Protein AF-A0A520IP48-F1 (afdb_monomer_lite)

Structure (mmCIF, N/CA/C/O backbone):
data_AF-A0A520IP48-F1
#
_entry.id   AF-A0A520IP48-F1
#
loop_
_atom_site.group_PDB
_atom_site.id
_atom_site.type_symbol
_atom_site.label_atom_id
_atom_site.label_alt_id
_atom_site.label_comp_id
_atom_site.label_asym_id
_atom_site.label_entity_id
_atom_site.label_seq_id
_atom_site.pdbx_PDB_ins_code
_atom_site.Cartn_x
_atom_site.Cartn_y
_atom_site.Cartn_z
_atom_site.occupancy
_atom_site.B_iso_or_equiv
_atom_site.auth_seq_id
_atom_site.auth_comp_id
_atom_site.auth_asym_id
_atom_site.auth_atom_id
_atom_site.pdbx_PDB_model_num
ATOM 1 N N . TRP A 1 1 ? 17.049 9.724 -12.046 1.00 59.78 1 TRP A N 1
ATOM 2 C CA . TRP A 1 1 ? 15.932 10.618 -11.672 1.00 59.78 1 TRP A CA 1
ATOM 3 C C . TRP A 1 1 ? 14.581 9.909 -11.596 1.00 59.78 1 TRP A C 1
ATOM 5 O O . TRP A 1 1 ? 13.908 10.085 -10.594 1.00 59.78 1 TRP A O 1
ATOM 15 N N . TRP A 1 2 ? 14.212 9.043 -12.550 1.00 76.44 2 TRP A N 1
ATOM 16 C CA . TRP A 1 2 ? 12.965 8.251 -12.495 1.00 76.44 2 TRP A CA 1
ATOM 17 C C . TRP A 1 2 ? 12.786 7.404 -11.226 1.00 76.44 2 TRP A C 1
ATOM 19 O O . TRP A 1 2 ? 11.732 7.457 -10.604 1.00 76.44 2 TRP A O 1
ATOM 29 N N . LEU A 1 3 ? 13.836 6.696 -10.789 1.00 78.94 3 LEU A N 1
ATOM 30 C CA . LEU A 1 3 ? 13.802 5.932 -9.534 1.00 78.94 3 LEU A CA 1
ATOM 31 C C . LEU A 1 3 ? 13.534 6.831 -8.321 1.00 78.94 3 LEU A C 1
ATOM 33 O O . LEU A 1 3 ? 12.703 6.495 -7.491 1.00 78.94 3 LEU A O 1
ATOM 37 N N . ALA A 1 4 ? 14.185 7.996 -8.245 1.00 81.69 4 ALA A N 1
ATOM 38 C CA . ALA A 1 4 ? 13.989 8.933 -7.140 1.00 81.69 4 ALA A CA 1
ATOM 39 C C . ALA A 1 4 ? 12.533 9.425 -7.056 1.00 81.69 4 ALA A C 1
ATOM 41 O O . ALA A 1 4 ? 11.973 9.475 -5.967 1.00 81.69 4 ALA A O 1
ATOM 42 N N . GLY A 1 5 ? 11.898 9.717 -8.199 1.00 84.62 5 GLY A N 1
ATOM 43 C CA . GLY A 1 5 ? 10.477 10.076 -8.246 1.00 84.62 5 GLY A CA 1
ATOM 44 C C . GLY A 1 5 ? 9.552 8.930 -7.822 1.00 84.62 5 GLY A C 1
ATOM 45 O O . GLY A 1 5 ? 8.603 9.156 -7.076 1.00 84.62 5 GLY A O 1
ATOM 46 N N . LEU A 1 6 ? 9.856 7.695 -8.234 1.00 84.19 6 LEU A N 1
ATOM 47 C CA . LEU A 1 6 ? 9.087 6.513 -7.838 1.00 84.19 6 LEU A CA 1
ATOM 48 C C . LEU A 1 6 ? 9.177 6.254 -6.328 1.00 84.19 6 LEU A C 1
ATOM 50 O O . LEU A 1 6 ? 8.145 6.079 -5.684 1.00 84.19 6 LEU A O 1
ATOM 54 N N . TYR A 1 7 ? 10.381 6.296 -5.752 1.00 83.50 7 TYR A N 1
ATOM 55 C CA . TYR A 1 7 ? 10.568 6.165 -4.304 1.00 83.50 7 TYR A CA 1
ATOM 56 C C . TYR A 1 7 ? 9.882 7.295 -3.534 1.00 83.50 7 TYR A C 1
ATOM 58 O O . TYR A 1 7 ? 9.271 7.036 -2.505 1.00 83.50 7 TYR A O 1
ATOM 66 N N . PHE A 1 8 ? 9.909 8.526 -4.052 1.00 87.56 8 PHE A N 1
ATOM 67 C CA . PHE A 1 8 ? 9.215 9.652 -3.430 1.00 87.56 8 PHE A CA 1
ATOM 68 C C . PHE A 1 8 ? 7.697 9.429 -3.361 1.00 87.56 8 PHE A C 1
ATOM 70 O O . PHE A 1 8 ? 7.100 9.575 -2.295 1.00 87.56 8 PHE A O 1
ATOM 77 N N . ILE A 1 9 ? 7.076 9.026 -4.476 1.00 86.56 9 ILE A N 1
ATOM 78 C CA . ILE A 1 9 ? 5.638 8.717 -4.527 1.00 86.56 9 ILE A CA 1
ATOM 79 C C . ILE A 1 9 ? 5.309 7.534 -3.609 1.00 86.56 9 ILE A C 1
ATOM 81 O O . ILE A 1 9 ? 4.307 7.573 -2.895 1.00 86.56 9 ILE A O 1
ATOM 85 N N . HIS A 1 10 ? 6.160 6.507 -3.593 1.00 82.94 10 HIS A N 1
ATOM 86 C CA . HIS A 1 10 ? 5.978 5.334 -2.744 1.00 82.94 10 HIS A CA 1
ATOM 87 C C . HIS A 1 10 ? 6.001 5.701 -1.255 1.00 82.94 10 HIS A C 1
ATOM 89 O O . HIS A 1 10 ? 5.064 5.376 -0.530 1.00 82.94 10 HIS A O 1
ATOM 95 N N . SER A 1 11 ? 7.007 6.456 -0.807 1.00 86.38 11 SER A N 1
ATOM 96 C CA . SER A 1 11 ? 7.086 6.939 0.576 1.00 86.38 11 SER A CA 1
ATOM 97 C C . SER A 1 11 ? 5.886 7.805 0.960 1.00 86.38 11 SER A C 1
ATOM 99 O O . SER A 1 11 ? 5.376 7.698 2.073 1.00 86.38 11 SER A O 1
ATOM 101 N N . PHE A 1 12 ? 5.391 8.641 0.043 1.00 87.19 12 PHE A N 1
ATOM 102 C CA . PHE A 1 12 ? 4.201 9.451 0.297 1.00 87.19 12 PHE A CA 1
ATOM 103 C C . PHE A 1 12 ? 2.947 8.582 0.486 1.00 87.19 12 PHE A C 1
ATOM 105 O O . PHE A 1 12 ? 2.146 8.837 1.384 1.00 87.19 12 PHE A O 1
ATOM 112 N N . ALA A 1 13 ? 2.801 7.518 -0.311 1.00 83.62 13 ALA A N 1
ATOM 113 C CA . ALA A 1 13 ? 1.711 6.558 -0.164 1.00 83.62 13 ALA A CA 1
ATOM 114 C C . ALA A 1 13 ? 1.780 5.802 1.176 1.00 83.62 13 ALA A C 1
ATOM 116 O O . ALA A 1 13 ? 0.757 5.661 1.853 1.00 83.62 13 ALA A O 1
ATOM 117 N N . GLU A 1 14 ? 2.972 5.374 1.602 1.00 83.19 14 GLU A N 1
ATOM 118 C CA . GLU A 1 14 ? 3.163 4.717 2.903 1.00 83.19 14 GLU A CA 1
ATOM 119 C C . GLU A 1 14 ? 2.788 5.633 4.075 1.00 83.19 14 GLU A C 1
ATOM 121 O O . GLU A 1 14 ? 2.104 5.204 5.012 1.00 83.19 14 GLU A O 1
ATOM 126 N N . LEU A 1 15 ? 3.167 6.913 3.997 1.00 86.00 15 LEU A N 1
ATOM 127 C CA . LEU A 1 15 ? 2.821 7.917 5.005 1.00 86.00 15 LEU A CA 1
ATOM 128 C C . LEU A 1 15 ? 1.311 8.141 5.129 1.00 86.00 15 LEU A C 1
ATOM 130 O O . LEU A 1 15 ? 0.838 8.454 6.218 1.00 86.00 15 LEU A O 1
ATOM 134 N N . CYS A 1 16 ? 0.538 7.967 4.056 1.00 83.06 16 CYS A N 1
ATOM 135 C CA . CYS A 1 16 ? -0.921 8.058 4.118 1.00 83.06 16 CYS A CA 1
ATOM 136 C C . CYS A 1 16 ? -1.568 6.798 4.714 1.00 83.06 16 CYS A C 1
ATOM 138 O O . CYS A 1 16 ? -2.576 6.899 5.413 1.00 83.06 16 CYS A O 1
ATOM 140 N N . ILE A 1 17 ? -1.011 5.613 4.452 1.00 80.00 17 ILE A N 1
ATOM 141 C CA . ILE A 1 17 ? -1.612 4.334 4.863 1.00 80.00 17 ILE A CA 1
ATOM 142 C C . ILE A 1 17 ? -1.318 4.010 6.333 1.00 80.00 17 ILE A C 1
ATOM 144 O O . ILE A 1 17 ? -2.226 3.600 7.061 1.00 80.00 17 ILE A O 1
ATOM 148 N N . SER A 1 18 ? -0.079 4.215 6.784 1.00 80.25 18 SER A N 1
ATOM 149 C CA . SER A 1 18 ? 0.376 3.820 8.124 1.00 80.25 18 SER A CA 1
ATOM 150 C C . SER A 1 18 ? -0.435 4.443 9.286 1.00 80.25 18 SER A C 1
ATOM 152 O O . SER A 1 18 ? -0.901 3.695 10.152 1.00 80.25 18 SER A O 1
ATOM 154 N N . PRO A 1 19 ? -0.723 5.765 9.308 1.00 73.88 19 PRO A N 1
ATOM 155 C CA . PRO A 1 19 ? -1.505 6.372 10.388 1.00 73.88 19 PRO A CA 1
ATOM 156 C C . PRO A 1 19 ? -3.013 6.094 10.278 1.00 73.88 19 PRO A C 1
ATOM 158 O O . PRO A 1 19 ? -3.697 6.014 11.299 1.00 73.88 19 PRO A O 1
ATOM 161 N N . VAL A 1 20 ? -3.550 5.918 9.065 1.00 78.06 20 VAL A N 1
ATOM 162 C CA . VAL A 1 20 ? -4.987 5.669 8.849 1.00 78.06 20 VAL A CA 1
ATOM 163 C C . VAL A 1 20 ? -5.360 4.236 9.227 1.00 78.06 20 VAL A C 1
ATOM 165 O O . VAL A 1 20 ? -6.366 4.028 9.908 1.00 78.06 20 VAL A O 1
ATOM 168 N N . GLY A 1 21 ? -4.541 3.254 8.842 1.00 70.50 21 GLY A N 1
ATOM 169 C CA . GLY A 1 21 ? -4.796 1.840 9.121 1.00 70.50 21 GLY A CA 1
ATOM 170 C C . GLY A 1 21 ? -4.866 1.539 10.617 1.00 70.50 21 GLY A C 1
ATOM 171 O O . GLY A 1 21 ? -5.862 1.005 11.108 1.00 70.50 21 GLY A O 1
ATOM 172 N N . LEU A 1 22 ? -3.849 1.971 11.366 1.00 71.75 22 LEU A N 1
ATOM 173 C CA . LEU A 1 22 ? -3.758 1.706 12.803 1.00 71.75 22 LEU A CA 1
ATOM 174 C C . LEU A 1 22 ? -4.836 2.458 13.614 1.00 71.75 22 LEU A C 1
ATOM 176 O O . LEU A 1 22 ? -5.394 1.928 14.579 1.00 71.75 22 LEU A O 1
ATOM 180 N N . SER A 1 23 ? -5.169 3.686 13.201 1.00 77.31 23 SER A N 1
ATOM 181 C CA . SER A 1 23 ? -6.202 4.508 13.846 1.00 77.31 23 SER A CA 1
ATOM 182 C C . SER A 1 23 ? -7.607 3.928 13.646 1.00 77.31 23 SER A C 1
ATOM 184 O O . SER A 1 23 ? -8.388 3.842 14.593 1.00 77.31 23 SER A O 1
ATOM 186 N N . MET A 1 24 ? -7.933 3.444 12.443 1.00 71.88 24 MET A N 1
ATOM 187 C CA . MET A 1 24 ? -9.256 2.864 12.188 1.00 71.88 24 MET A CA 1
ATOM 188 C C . MET A 1 24 ? -9.478 1.547 12.933 1.00 71.88 24 MET A C 1
ATOM 190 O O . MET A 1 24 ? -10.566 1.327 13.459 1.00 71.88 24 MET A O 1
ATOM 194 N N . ILE A 1 25 ? -8.458 0.696 13.051 1.00 72.12 25 ILE A N 1
ATOM 195 C CA . ILE A 1 25 ? -8.585 -0.587 13.760 1.00 72.12 25 ILE A CA 1
ATOM 196 C C . ILE A 1 25 ? -8.838 -0.382 15.249 1.00 72.12 25 ILE A C 1
ATOM 198 O O . ILE A 1 25 ? -9.643 -1.092 15.849 1.00 72.12 25 ILE A O 1
ATOM 202 N N . THR A 1 26 ? -8.185 0.611 15.846 1.00 70.38 26 THR A N 1
ATOM 203 C CA . THR A 1 26 ? -8.372 0.931 17.264 1.00 70.38 26 THR A CA 1
ATOM 204 C C . THR A 1 26 ? -9.706 1.630 17.527 1.00 70.38 26 THR A C 1
ATOM 206 O O . THR A 1 26 ? -10.353 1.309 18.521 1.00 70.38 26 THR A O 1
ATOM 209 N N . LYS A 1 27 ? -10.169 2.510 16.624 1.00 66.56 27 LYS A N 1
ATOM 210 C CA . LYS A 1 27 ? -11.478 3.182 16.735 1.00 66.56 27 LYS A CA 1
ATOM 211 C C . LYS A 1 27 ? -12.680 2.253 16.507 1.00 66.56 27 LYS A C 1
ATOM 213 O O . LYS A 1 27 ? -13.707 2.445 17.152 1.00 66.56 27 LYS A O 1
ATOM 218 N N . LEU A 1 28 ? -12.584 1.279 15.596 1.00 68.00 28 LEU A N 1
ATOM 219 C CA . LEU A 1 28 ? -13.696 0.370 15.262 1.00 68.00 28 LEU A CA 1
ATOM 220 C C . LEU A 1 28 ? -13.716 -0.918 16.103 1.00 68.00 28 LEU A C 1
ATOM 222 O O . LEU A 1 28 ? -14.713 -1.640 16.101 1.00 68.00 28 LEU A O 1
ATOM 226 N N . SER A 1 29 ? -12.624 -1.238 16.803 1.00 70.81 29 SER A N 1
ATOM 227 C CA . SER A 1 29 ? -12.543 -2.435 17.641 1.00 70.81 29 SER A CA 1
ATOM 228 C C . SER A 1 29 ? -13.224 -2.228 18.993 1.00 70.81 29 SER A C 1
ATOM 230 O O . SER A 1 29 ? -13.003 -1.240 19.687 1.00 70.81 29 SER A O 1
ATOM 232 N N . ILE A 1 30 ? -13.966 -3.243 19.443 1.00 69.94 30 ILE A N 1
ATOM 233 C CA . ILE A 1 30 ? -14.465 -3.323 20.821 1.00 69.94 30 ILE A CA 1
ATOM 234 C C . ILE A 1 30 ? -13.264 -3.328 21.783 1.00 69.94 30 ILE A C 1
ATOM 236 O O . ILE A 1 30 ? -12.308 -4.077 21.569 1.00 69.94 30 ILE A O 1
ATOM 240 N N . ALA A 1 31 ? -13.334 -2.548 22.870 1.00 70.75 31 ALA A N 1
ATOM 241 C CA . ALA A 1 31 ? -12.238 -2.334 23.828 1.00 70.75 31 ALA A CA 1
ATOM 242 C C . ALA A 1 31 ? -11.585 -3.631 24.358 1.00 70.75 31 ALA A C 1
ATOM 244 O O . ALA A 1 31 ? -10.387 -3.664 24.617 1.00 70.75 31 ALA A O 1
ATOM 245 N N . ARG A 1 32 ? -12.346 -4.731 24.459 1.00 75.19 32 ARG A N 1
ATOM 246 C CA . ARG A 1 32 ? -11.835 -6.036 24.923 1.00 75.19 32 ARG A CA 1
ATOM 247 C C . ARG A 1 32 ? -11.049 -6.837 23.872 1.00 75.19 32 ARG A C 1
ATOM 249 O O . ARG A 1 32 ? -10.427 -7.828 24.235 1.00 75.19 32 ARG A O 1
ATOM 256 N N . VAL A 1 33 ? -11.129 -6.475 22.587 1.00 80.75 33 VAL A N 1
ATOM 257 C CA . VAL A 1 33 ? -10.586 -7.251 21.447 1.00 80.75 33 VAL A CA 1
ATOM 258 C C . VAL A 1 33 ? -9.501 -6.476 20.684 1.00 80.75 33 VAL A C 1
ATOM 260 O O . VAL A 1 33 ? -8.978 -6.964 19.687 1.00 80.75 33 VAL A O 1
ATOM 263 N N . VAL A 1 34 ? -9.096 -5.296 21.167 1.00 77.06 34 VAL A N 1
ATOM 264 C CA . VAL A 1 34 ? -8.122 -4.422 20.482 1.00 77.06 34 VAL A CA 1
ATOM 265 C C . VAL A 1 34 ? -6.800 -5.146 20.196 1.00 77.06 34 VAL A C 1
ATOM 267 O O . VAL A 1 34 ? -6.273 -5.045 19.091 1.00 77.06 34 VAL A O 1
ATOM 270 N N . GLY A 1 35 ? -6.298 -5.947 21.145 1.00 81.00 35 GLY A N 1
ATOM 271 C CA . GLY A 1 35 ? -5.077 -6.740 20.949 1.00 81.00 35 GLY A CA 1
ATOM 272 C C . GLY A 1 35 ? -5.205 -7.809 19.856 1.00 81.00 35 GLY A C 1
ATOM 273 O O . GLY A 1 35 ? -4.281 -8.000 19.071 1.00 81.00 35 GLY A O 1
ATOM 274 N N . LEU A 1 36 ? -6.369 -8.461 19.745 1.00 85.50 36 LEU A N 1
ATOM 275 C CA . LEU A 1 36 ? -6.638 -9.435 18.683 1.00 85.50 36 LEU A CA 1
ATOM 276 C C . LEU A 1 36 ? -6.767 -8.737 17.321 1.00 85.50 36 LEU A C 1
ATOM 278 O O . LEU A 1 36 ? -6.223 -9.227 16.339 1.00 85.50 36 LEU A O 1
ATOM 282 N N . MET A 1 37 ? -7.426 -7.576 17.256 1.00 83.88 37 MET A N 1
ATOM 283 C CA . MET A 1 37 ? -7.572 -6.812 16.011 1.00 83.88 37 MET A CA 1
ATOM 284 C C . MET A 1 37 ? -6.232 -6.275 15.494 1.00 83.88 37 MET A C 1
ATOM 286 O O . MET A 1 37 ? -5.981 -6.309 14.291 1.00 83.88 37 MET A O 1
ATOM 290 N N . MET A 1 38 ? -5.328 -5.879 16.395 1.00 84.94 38 MET A N 1
ATOM 291 C CA . MET A 1 38 ? -3.937 -5.581 16.037 1.00 84.94 38 MET A CA 1
ATOM 292 C C . MET A 1 38 ? -3.196 -6.825 15.524 1.00 84.94 38 MET A C 1
ATOM 294 O O . MET A 1 38 ? -2.445 -6.735 14.556 1.00 84.94 38 MET A O 1
ATOM 298 N N . GLY A 1 39 ? -3.445 -8.002 16.109 1.00 86.56 39 GLY A N 1
ATOM 299 C CA . GLY A 1 39 ? -2.934 -9.273 15.585 1.00 86.56 39 GLY A CA 1
ATOM 300 C C . GLY A 1 39 ? -3.425 -9.572 14.164 1.00 86.56 39 GLY A C 1
ATOM 301 O O . GLY A 1 39 ? -2.629 -9.947 13.307 1.00 86.56 39 GLY A O 1
ATOM 302 N N . VAL A 1 40 ? -4.711 -9.338 13.881 1.00 88.69 40 VAL A N 1
ATOM 303 C CA . VAL A 1 40 ? -5.298 -9.495 12.538 1.00 88.69 40 VAL A CA 1
ATOM 304 C C . VAL A 1 40 ? -4.688 -8.509 11.538 1.00 88.69 40 VAL A C 1
ATOM 306 O O . VAL A 1 40 ? -4.438 -8.886 10.395 1.00 88.69 40 VAL A O 1
ATOM 309 N N . TRP A 1 41 ? -4.395 -7.275 11.958 1.00 84.12 41 TRP A N 1
ATOM 310 C CA . TRP A 1 41 ? -3.696 -6.292 11.125 1.00 84.12 41 TRP A CA 1
ATOM 311 C C . TRP A 1 41 ? -2.286 -6.739 10.740 1.00 84.12 41 TRP A C 1
ATOM 313 O O . TRP A 1 41 ? -1.919 -6.701 9.570 1.00 84.12 41 TRP A O 1
ATOM 323 N N . PHE A 1 42 ? -1.486 -7.208 11.699 1.00 86.44 42 PHE A N 1
ATOM 324 C CA . PHE A 1 42 ? -0.149 -7.706 11.374 1.00 86.44 42 PHE A CA 1
ATOM 325 C C . PHE A 1 42 ? -0.200 -8.986 10.539 1.00 86.44 42 PHE A C 1
ATOM 327 O O . PHE A 1 42 ? 0.588 -9.135 9.606 1.00 86.44 42 PHE A O 1
ATOM 334 N N . LEU A 1 43 ? -1.157 -9.876 10.816 1.00 90.25 43 LEU A N 1
ATOM 335 C CA . LEU A 1 43 ? -1.364 -11.086 10.026 1.00 90.25 43 LEU A CA 1
ATOM 336 C C . LEU A 1 43 ? -1.713 -10.754 8.571 1.00 90.25 43 LEU A C 1
ATOM 338 O O . LEU A 1 43 ? -1.170 -11.377 7.660 1.00 90.25 43 LEU A O 1
ATOM 342 N N . SER A 1 44 ? -2.578 -9.763 8.333 1.00 87.81 44 SER A N 1
ATOM 343 C CA . SER A 1 44 ? -2.932 -9.353 6.971 1.00 87.81 44 SER A CA 1
ATOM 344 C C . SER A 1 44 ? -1.728 -8.776 6.222 1.00 87.81 44 SER A C 1
ATOM 346 O O . SER A 1 44 ? -1.540 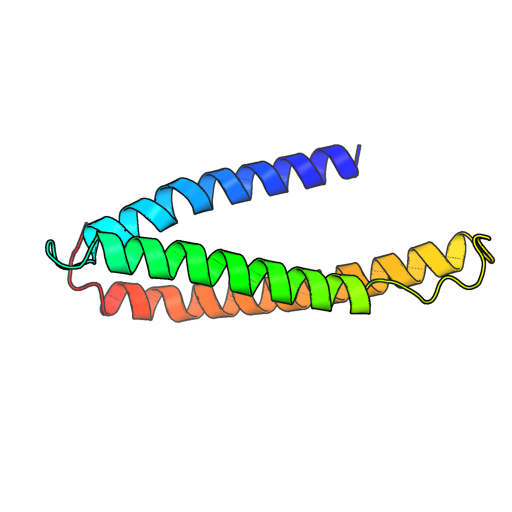-9.108 5.051 1.00 87.81 44 SER A O 1
ATOM 348 N N . ILE A 1 45 ? -0.858 -8.014 6.898 1.00 87.75 45 ILE A N 1
ATOM 349 C CA . ILE A 1 45 ? 0.414 -7.541 6.329 1.00 87.75 45 ILE A CA 1
ATOM 350 C C . ILE A 1 45 ? 1.327 -8.724 5.984 1.00 87.75 45 ILE A C 1
ATOM 352 O O . ILE A 1 45 ? 1.881 -8.761 4.888 1.00 87.75 45 ILE A O 1
ATOM 356 N N . SER A 1 46 ? 1.469 -9.722 6.862 1.00 88.94 46 SER A N 1
ATOM 357 C CA . SER A 1 46 ? 2.282 -10.914 6.572 1.00 88.94 46 SER A CA 1
ATOM 358 C C . SER A 1 46 ? 1.775 -11.682 5.350 1.00 88.94 46 SER A C 1
ATOM 360 O O . SER A 1 46 ? 2.572 -12.073 4.496 1.00 88.94 46 SER A O 1
ATOM 362 N N . VAL A 1 47 ? 0.457 -11.861 5.229 1.00 90.69 47 VAL A N 1
ATOM 363 C CA . VAL A 1 47 ? -0.152 -12.504 4.055 1.00 90.69 47 VAL A CA 1
ATOM 364 C C . VAL A 1 47 ? 0.076 -11.664 2.797 1.00 90.69 47 VAL A C 1
ATOM 366 O O . VAL A 1 47 ? 0.451 -12.215 1.764 1.00 90.69 47 VAL A O 1
ATOM 369 N N . ALA A 1 48 ? -0.075 -10.338 2.876 1.00 85.88 48 ALA A N 1
ATOM 370 C CA . ALA A 1 48 ? 0.202 -9.442 1.756 1.00 85.88 48 ALA A CA 1
ATOM 371 C C . ALA A 1 48 ? 1.664 -9.541 1.291 1.00 85.88 48 ALA A C 1
ATOM 373 O O . ALA A 1 48 ? 1.910 -9.638 0.092 1.00 85.88 48 ALA A O 1
ATOM 374 N N . GLN A 1 49 ? 2.622 -9.604 2.222 1.00 86.88 49 GLN A N 1
ATOM 375 C CA . GLN A 1 49 ? 4.043 -9.777 1.902 1.00 86.88 49 GLN A CA 1
ATOM 376 C C . GLN A 1 49 ? 4.342 -11.148 1.284 1.00 86.88 49 GLN A C 1
ATOM 378 O O . GLN A 1 49 ? 5.145 -11.238 0.357 1.00 86.88 49 GLN A O 1
ATOM 383 N N . TYR A 1 50 ? 3.674 -12.213 1.739 1.00 86.62 50 TYR A N 1
ATOM 384 C CA . TYR A 1 50 ? 3.788 -13.534 1.118 1.00 86.62 50 TYR A CA 1
ATOM 385 C C . TYR A 1 50 ? 3.292 -13.515 -0.334 1.00 86.62 50 TYR A C 1
ATOM 387 O O . TYR A 1 50 ? 3.998 -13.963 -1.238 1.00 86.62 50 TYR A O 1
ATOM 395 N N . VAL A 1 51 ? 2.116 -12.929 -0.578 1.00 84.25 51 VAL A N 1
ATOM 396 C CA . VAL A 1 51 ? 1.559 -12.778 -1.931 1.00 84.25 51 VAL A CA 1
ATOM 397 C C . VAL A 1 51 ? 2.454 -11.887 -2.795 1.00 84.25 51 VAL A C 1
ATOM 399 O O . VAL A 1 51 ? 2.721 -12.241 -3.941 1.00 84.25 51 VAL A O 1
ATOM 402 N N . ALA A 1 52 ? 2.982 -10.785 -2.256 1.00 80.56 52 ALA A N 1
ATOM 403 C CA . ALA A 1 52 ? 3.943 -9.932 -2.955 1.00 80.56 52 ALA A CA 1
ATOM 404 C C . ALA A 1 52 ? 5.211 -10.708 -3.348 1.00 80.56 52 ALA A C 1
ATOM 406 O O . ALA A 1 52 ? 5.704 -10.538 -4.460 1.00 80.56 52 ALA A O 1
ATOM 407 N N . GLY A 1 53 ? 5.691 -11.608 -2.485 1.00 79.06 53 GLY A N 1
ATOM 408 C CA . GLY A 1 53 ? 6.790 -12.524 -2.79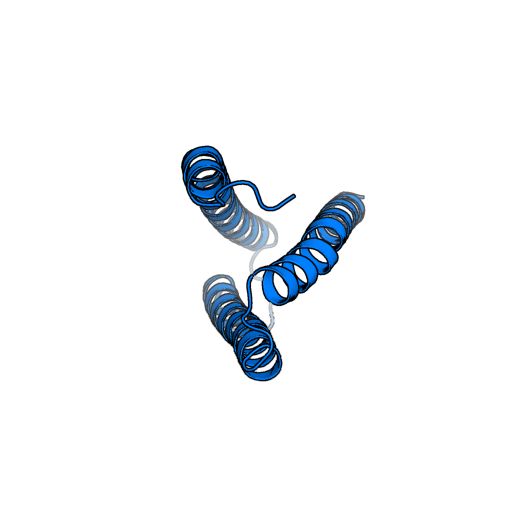0 1.00 79.06 53 GLY A CA 1
ATOM 409 C C . GLY A 1 53 ? 6.466 -13.478 -3.941 1.00 79.06 53 GLY A C 1
ATOM 410 O O . GLY A 1 53 ? 7.272 -13.622 -4.856 1.00 79.06 53 GLY A O 1
ATOM 411 N N . VAL A 1 54 ? 5.271 -14.077 -3.954 1.00 79.44 54 VAL A N 1
ATOM 412 C CA . VAL A 1 54 ? 4.818 -14.944 -5.059 1.00 79.44 54 VAL A CA 1
ATOM 413 C C . VAL A 1 54 ? 4.696 -14.157 -6.368 1.00 79.44 54 VAL A C 1
ATOM 415 O O . VAL A 1 54 ? 5.159 -14.615 -7.409 1.00 79.44 54 VAL A O 1
ATOM 418 N N . VAL A 1 55 ? 4.143 -12.944 -6.326 1.00 72.19 55 VAL A N 1
ATOM 419 C CA . VAL A 1 55 ? 4.065 -12.057 -7.498 1.00 72.19 55 VAL A CA 1
ATOM 420 C C . VAL A 1 55 ? 5.465 -11.647 -7.970 1.00 72.19 55 VAL A C 1
ATOM 422 O O . VAL A 1 55 ? 5.708 -11.611 -9.173 1.00 72.19 55 VAL A O 1
ATOM 425 N N . ALA A 1 56 ? 6.407 -11.411 -7.053 1.00 69.62 56 ALA A N 1
ATOM 426 C CA . ALA A 1 56 ? 7.802 -11.125 -7.384 1.00 69.62 56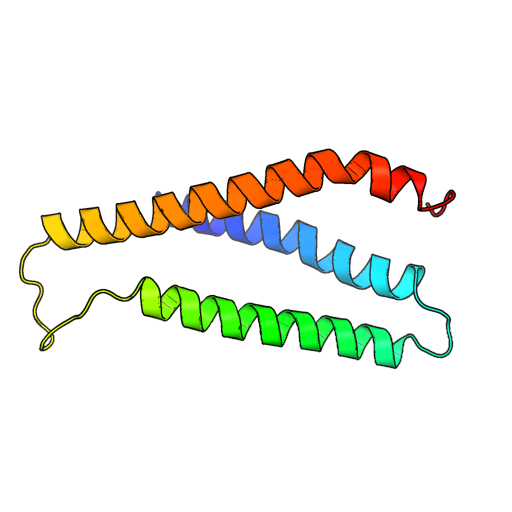 ALA A CA 1
ATOM 427 C C . ALA A 1 56 ? 8.516 -12.323 -8.036 1.00 69.62 56 ALA A C 1
ATOM 429 O O . ALA A 1 56 ? 9.361 -12.116 -8.900 1.00 69.62 56 ALA A O 1
ATOM 430 N N . GLN A 1 57 ? 8.159 -13.562 -7.677 1.00 65.81 57 GLN A N 1
ATOM 431 C CA . GLN A 1 57 ? 8.649 -14.772 -8.354 1.00 65.81 57 GLN A CA 1
ATOM 432 C C . GLN A 1 57 ? 8.074 -14.903 -9.772 1.00 65.81 57 GLN A C 1
ATOM 434 O O . GLN A 1 57 ? 8.794 -15.243 -10.702 1.00 65.81 57 GLN A O 1
ATOM 439 N N . VAL A 1 58 ? 6.802 -14.557 -9.982 1.00 62.28 58 VAL A N 1
ATOM 440 C CA . VAL A 1 58 ? 6.205 -14.519 -11.333 1.00 62.28 58 VAL A CA 1
ATOM 441 C C . VAL A 1 58 ? 6.795 -13.379 -12.180 1.00 62.28 58 VAL A C 1
ATOM 443 O O . VAL A 1 58 ? 6.930 -13.503 -13.393 1.00 62.28 58 VAL A O 1
ATOM 446 N N . ALA A 1 59 ? 7.184 -12.277 -11.537 1.00 54.56 59 ALA A N 1
ATOM 447 C CA . ALA A 1 59 ? 7.934 -11.179 -12.138 1.00 54.56 59 ALA A CA 1
ATOM 448 C C . ALA A 1 59 ? 9.418 -11.510 -12.384 1.00 54.56 59 ALA A C 1
ATOM 450 O O . ALA A 1 59 ? 10.081 -10.806 -13.152 1.00 54.56 59 ALA A O 1
ATOM 451 N N . SER A 1 60 ? 9.957 -12.543 -11.724 1.00 49.78 60 SER A N 1
ATOM 452 C CA . SER A 1 60 ? 11.323 -12.998 -11.942 1.00 49.78 60 SER A CA 1
ATOM 453 C C . SER A 1 60 ? 11.370 -13.842 -13.206 1.00 49.78 60 SER A C 1
ATOM 455 O O . SER A 1 60 ? 10.879 -14.962 -13.272 1.00 49.78 60 SER A O 1
ATOM 457 N N . VAL A 1 61 ? 11.936 -13.240 -14.242 1.00 48.38 61 VAL A N 1
ATOM 458 C CA . VAL A 1 61 ? 12.249 -13.895 -15.506 1.00 48.38 61 VAL A CA 1
ATOM 459 C C . VAL A 1 61 ? 13.264 -15.002 -15.235 1.00 48.38 61 VAL A C 1
ATOM 461 O O . VAL A 1 61 ? 14.264 -14.750 -14.555 1.00 48.38 61 VAL A O 1
ATOM 464 N N . ASP A 1 62 ? 13.035 -16.194 -15.790 1.00 43.56 62 ASP A N 1
ATOM 465 C CA . ASP A 1 62 ? 14.018 -17.277 -15.846 1.00 43.56 62 ASP A CA 1
ATOM 466 C C . ASP A 1 62 ? 15.384 -16.723 -16.271 1.00 43.56 62 ASP A C 1
ATOM 468 O O . ASP A 1 62 ? 15.629 -16.396 -17.434 1.00 43.56 62 ASP A O 1
ATOM 472 N N . THR A 1 63 ? 16.285 -16.579 -15.302 1.00 44.38 63 THR A N 1
ATOM 473 C CA . THR A 1 63 ? 17.667 -16.182 -15.552 1.00 44.38 63 THR A CA 1
ATOM 474 C C . THR A 1 63 ? 18.490 -17.457 -15.567 1.00 44.38 63 THR A C 1
ATOM 476 O O . THR A 1 63 ? 18.961 -17.920 -14.529 1.00 44.38 63 THR A O 1
ATOM 479 N N . VAL A 1 64 ? 18.658 -18.062 -16.742 1.00 39.91 64 VAL A N 1
ATOM 480 C CA . VAL A 1 64 ? 19.580 -1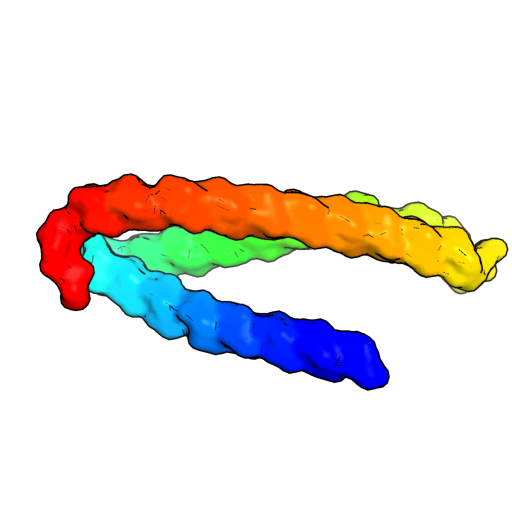9.194 -16.890 1.00 39.91 64 VAL A CA 1
ATOM 481 C C . VAL A 1 64 ? 21.013 -18.661 -16.807 1.00 39.91 64 VAL A C 1
ATOM 483 O O . VAL A 1 64 ? 21.498 -17.994 -17.716 1.00 39.91 64 VAL A O 1
ATOM 486 N N . GLY A 1 65 ? 21.701 -18.962 -15.704 1.00 44.38 65 GLY A N 1
ATOM 487 C CA . GLY A 1 65 ? 23.167 -18.969 -15.661 1.00 44.38 65 GLY A CA 1
ATOM 488 C C . GLY A 1 65 ? 23.892 -17.622 -15.565 1.00 44.38 65 GLY A C 1
ATOM 489 O O . GLY A 1 65 ? 25.029 -17.532 -16.013 1.00 44.38 65 GLY A O 1
ATOM 490 N N . GLY A 1 66 ? 23.301 -16.575 -14.981 1.00 50.47 66 GLY A N 1
ATOM 491 C CA . GLY A 1 66 ? 24.071 -15.377 -14.600 1.00 50.47 66 GLY A CA 1
ATOM 492 C C . GLY A 1 66 ? 24.643 -14.538 -15.756 1.00 50.47 66 GLY A C 1
ATOM 493 O O . GLY A 1 66 ? 25.532 -13.722 -15.520 1.00 50.47 66 GLY A O 1
ATOM 494 N N . GLN A 1 67 ? 24.132 -14.680 -16.986 1.00 41.16 67 GLN A N 1
ATOM 495 C CA . GLN A 1 67 ? 24.446 -13.775 -18.095 1.00 41.16 67 GLN A CA 1
ATOM 496 C C . GLN A 1 67 ? 23.185 -13.191 -18.742 1.00 41.16 67 GLN A C 1
ATOM 498 O O . GLN A 1 67 ? 22.285 -13.897 -19.185 1.00 41.16 67 GLN A O 1
ATOM 503 N N . VAL A 1 68 ? 23.176 -11.860 -18.831 1.00 44.53 68 VAL A N 1
ATOM 504 C CA . VAL A 1 68 ? 22.295 -11.046 -19.674 1.00 44.53 68 VAL A CA 1
ATOM 505 C C . VAL A 1 68 ? 22.426 -11.466 -21.139 1.00 44.53 68 VAL A C 1
ATOM 507 O O . VAL A 1 68 ? 23.478 -11.268 -21.743 1.00 44.53 68 VAL A O 1
ATOM 510 N N . THR A 1 69 ? 21.362 -11.997 -21.743 1.00 46.97 69 THR A N 1
ATOM 511 C CA . THR A 1 69 ? 21.370 -12.355 -23.173 1.00 46.97 69 THR A CA 1
ATOM 512 C C . THR A 1 69 ? 20.785 -11.283 -24.097 1.00 46.97 69 THR A C 1
ATOM 514 O O . THR A 1 69 ? 20.993 -11.390 -25.301 1.00 46.97 69 THR A O 1
ATOM 517 N N . ASN A 1 70 ? 20.144 -10.207 -23.602 1.00 46.91 70 ASN A N 1
ATOM 518 C CA . ASN A 1 70 ? 19.916 -8.965 -24.370 1.00 46.91 70 ASN A CA 1
ATOM 519 C C . ASN A 1 70 ? 19.297 -7.838 -23.513 1.00 46.91 70 ASN A C 1
ATOM 521 O O . ASN A 1 70 ? 18.163 -7.956 -23.053 1.00 46.91 70 ASN A O 1
ATOM 525 N N . LEU A 1 71 ? 19.985 -6.697 -23.380 1.00 52.34 71 LEU A N 1
ATOM 526 C CA . LEU A 1 71 ? 19.545 -5.519 -22.603 1.00 52.34 71 LEU A CA 1
ATOM 527 C C . LEU A 1 71 ? 18.170 -4.957 -23.042 1.00 52.34 71 LEU A C 1
ATOM 529 O O . LEU A 1 71 ? 17.479 -4.321 -22.251 1.00 52.34 71 LEU A O 1
ATOM 533 N N . LYS A 1 72 ? 17.752 -5.219 -24.291 1.00 51.62 72 LYS A N 1
ATOM 534 C CA . LYS A 1 72 ? 16.431 -4.839 -24.822 1.00 51.62 72 LYS A CA 1
ATOM 535 C C . LYS A 1 72 ? 15.292 -5.766 -24.385 1.00 51.62 72 LYS A C 1
ATOM 537 O O . LYS A 1 72 ? 14.192 -5.277 -24.170 1.00 51.62 72 LYS A O 1
ATOM 542 N N . VAL A 1 73 ? 15.544 -7.067 -24.230 1.00 52.19 73 VAL A N 1
ATOM 543 C CA . VAL A 1 73 ? 14.507 -8.052 -23.866 1.00 52.19 73 VAL A CA 1
ATOM 544 C C . VAL A 1 73 ? 14.206 -7.983 -22.370 1.00 52.19 73 VAL A C 1
ATOM 546 O O . VAL A 1 73 ? 13.047 -8.019 -21.980 1.00 52.19 73 VAL A O 1
ATOM 549 N N . SER A 1 74 ? 15.220 -7.768 -21.525 1.00 53.53 74 SER A N 1
ATOM 550 C CA . SER A 1 74 ? 14.994 -7.562 -20.088 1.00 53.53 74 SER A CA 1
ATOM 551 C C . SER A 1 74 ? 14.137 -6.324 -19.812 1.00 53.53 74 SER A C 1
ATOM 553 O O . SER A 1 74 ? 13.262 -6.374 -18.956 1.00 53.53 74 SER A O 1
ATOM 555 N N . LEU A 1 75 ? 14.347 -5.226 -20.549 1.00 57.72 75 LEU A N 1
ATOM 556 C CA . LEU A 1 75 ? 13.572 -3.996 -20.366 1.00 57.72 75 LEU A CA 1
ATOM 557 C C . LEU A 1 75 ? 12.105 -4.175 -20.775 1.00 57.72 75 LEU A C 1
ATOM 559 O O . LEU A 1 75 ? 11.232 -3.660 -20.083 1.00 57.72 75 LEU A O 1
ATOM 563 N N . ASP A 1 76 ? 11.838 -4.939 -21.836 1.00 59.12 76 ASP A N 1
ATOM 564 C CA . ASP A 1 76 ? 10.477 -5.247 -22.289 1.00 59.12 76 ASP A CA 1
ATOM 565 C C . ASP A 1 76 ? 9.742 -6.164 -21.297 1.00 59.12 76 ASP A C 1
ATOM 567 O O . ASP A 1 76 ? 8.599 -5.896 -20.926 1.00 59.12 76 ASP A O 1
ATOM 571 N N . THR A 1 77 ? 10.425 -7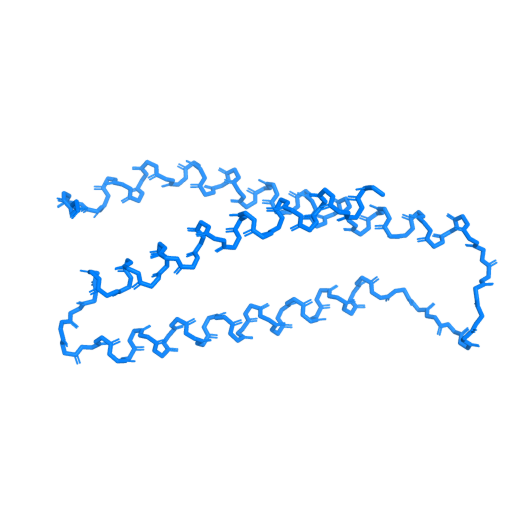.172 -20.744 1.00 59.56 77 THR A N 1
ATOM 572 C CA . THR A 1 77 ? 9.827 -8.033 -19.714 1.00 59.56 77 THR A CA 1
ATOM 573 C C . THR A 1 77 ? 9.573 -7.280 -18.406 1.00 59.56 77 THR A C 1
ATOM 575 O O . THR A 1 77 ? 8.493 -7.412 -17.828 1.00 59.56 77 THR A O 1
ATOM 578 N N . TYR A 1 78 ? 10.504 -6.426 -17.955 1.00 62.19 78 TYR A N 1
ATOM 579 C CA . TYR A 1 78 ? 10.256 -5.551 -16.803 1.00 62.19 78 TYR A CA 1
ATOM 580 C C . TYR A 1 78 ? 9.089 -4.597 -17.077 1.00 62.19 78 TYR A C 1
ATOM 582 O O . TYR A 1 78 ? 8.202 -4.469 -16.234 1.00 62.19 78 TYR A O 1
ATOM 590 N N . ALA A 1 79 ? 9.045 -3.964 -18.253 1.00 63.81 79 ALA A N 1
ATOM 591 C CA . ALA A 1 79 ? 7.960 -3.063 -18.630 1.00 63.81 79 ALA A CA 1
ATOM 592 C C . ALA A 1 79 ? 6.598 -3.777 -18.654 1.00 63.81 79 ALA A C 1
ATOM 594 O O . ALA A 1 79 ? 5.631 -3.232 -18.124 1.00 63.81 79 ALA A O 1
ATOM 595 N N . GLY A 1 80 ? 6.522 -5.005 -19.175 1.00 63.78 80 GLY A N 1
ATOM 596 C CA . GLY A 1 80 ? 5.293 -5.805 -19.199 1.00 63.78 80 GLY A CA 1
ATOM 597 C C . GLY A 1 80 ? 4.791 -6.189 -17.804 1.00 63.78 80 GLY A C 1
ATOM 598 O O . GLY A 1 80 ? 3.597 -6.072 -17.506 1.00 63.78 80 GLY A O 1
ATOM 599 N N . VAL A 1 81 ? 5.698 -6.575 -16.907 1.00 68.69 81 VAL A N 1
ATOM 600 C CA . VAL A 1 81 ? 5.356 -6.873 -15.509 1.00 68.69 81 VAL A CA 1
ATOM 601 C C . VAL A 1 81 ? 4.905 -5.608 -14.774 1.00 68.69 81 VAL A C 1
ATOM 603 O O . VAL A 1 81 ? 3.850 -5.616 -14.137 1.00 68.69 81 VAL A O 1
ATOM 606 N N . PHE A 1 82 ? 5.647 -4.501 -14.895 1.00 71.19 82 PHE A N 1
ATOM 607 C CA . PHE A 1 82 ? 5.269 -3.224 -14.281 1.00 71.19 82 PHE A CA 1
ATOM 608 C C . PHE A 1 82 ? 3.936 -2.699 -14.819 1.00 71.19 82 PHE A C 1
ATOM 610 O O . PHE A 1 82 ? 3.137 -2.172 -14.045 1.00 71.19 82 PHE A O 1
ATOM 617 N N . TRP A 1 83 ? 3.657 -2.885 -16.110 1.00 73.75 83 TRP A N 1
ATOM 618 C CA . TRP A 1 83 ? 2.377 -2.527 -16.717 1.00 73.75 83 TRP A CA 1
ATOM 619 C C . TRP A 1 83 ? 1.222 -3.357 -16.151 1.00 73.75 83 TRP A C 1
ATOM 621 O O . TRP A 1 83 ? 0.171 -2.811 -15.820 1.00 73.75 83 TRP A O 1
ATOM 631 N N . THR A 1 84 ? 1.432 -4.661 -15.962 1.00 72.12 84 THR A N 1
ATOM 632 C CA . THR A 1 84 ? 0.421 -5.562 -15.391 1.00 72.12 84 THR A CA 1
ATOM 633 C C . THR A 1 84 ? 0.140 -5.223 -13.925 1.00 72.12 84 THR A C 1
ATOM 635 O O . THR A 1 84 ? -1.019 -5.074 -13.538 1.00 72.12 84 THR A O 1
ATOM 638 N N . ILE A 1 85 ? 1.184 -5.017 -13.112 1.00 78.62 85 ILE A N 1
ATOM 639 C CA . ILE A 1 85 ? 1.045 -4.588 -11.709 1.00 78.62 85 ILE A CA 1
ATOM 640 C C . ILE A 1 85 ? 0.374 -3.207 -11.636 1.00 78.62 85 ILE A C 1
ATOM 642 O O . ILE A 1 85 ? -0.508 -2.983 -10.803 1.00 78.62 85 ILE A O 1
ATOM 646 N N . GLY A 1 86 ? 0.743 -2.290 -12.534 1.00 78.94 86 GLY A N 1
ATOM 647 C CA . GLY A 1 86 ? 0.126 -0.973 -12.674 1.00 78.94 86 GLY A CA 1
ATOM 648 C C . GLY A 1 86 ? -1.372 -1.051 -12.978 1.00 78.94 86 GLY A C 1
ATOM 649 O O . GLY A 1 86 ? -2.169 -0.414 -12.295 1.00 78.94 86 GLY A O 1
ATOM 650 N N . LEU A 1 87 ? -1.781 -1.881 -13.940 1.00 80.00 87 LEU A N 1
ATOM 651 C CA . LEU A 1 87 ? -3.192 -2.089 -14.284 1.00 80.00 87 LEU A CA 1
ATOM 6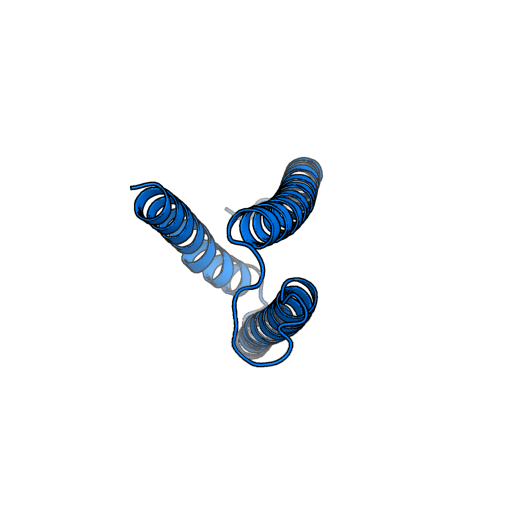52 C C . LEU A 1 87 ? -3.990 -2.730 -13.147 1.00 80.00 87 LEU A C 1
ATOM 654 O O . LEU A 1 87 ? -5.093 -2.275 -12.844 1.00 80.00 87 LEU A O 1
ATOM 658 N N . VAL A 1 88 ? -3.443 -3.761 -12.500 1.00 82.38 88 VAL A N 1
ATOM 659 C CA . VAL A 1 88 ? -4.115 -4.442 -11.383 1.00 82.38 88 VAL A CA 1
ATOM 660 C C . VAL A 1 88 ? -4.275 -3.494 -10.193 1.00 82.38 88 VAL A C 1
ATOM 662 O O . VAL A 1 88 ? -5.370 -3.384 -9.642 1.00 82.38 88 VAL A O 1
ATOM 665 N N . SER A 1 89 ? -3.220 -2.761 -9.822 1.00 80.94 89 SER A N 1
ATOM 666 C CA . SER A 1 89 ? -3.278 -1.776 -8.732 1.00 80.94 89 SER A CA 1
ATOM 667 C C . SER A 1 89 ? -4.232 -0.618 -9.041 1.00 80.94 89 SER A C 1
ATOM 669 O O . SER A 1 89 ? -5.020 -0.238 -8.174 1.00 80.94 89 SER A O 1
ATOM 671 N N . ALA A 1 90 ? -4.244 -0.114 -10.278 1.00 85.88 90 ALA A N 1
ATOM 672 C CA . ALA A 1 90 ? -5.210 0.889 -10.718 1.00 85.88 90 ALA A CA 1
ATOM 673 C C . ALA A 1 90 ? -6.650 0.356 -10.648 1.00 85.88 90 ALA A C 1
ATOM 675 O O . ALA A 1 90 ? -7.534 1.046 -10.141 1.00 85.88 90 ALA A O 1
ATOM 676 N N . GLY A 1 91 ? -6.882 -0.887 -11.083 1.00 88.50 91 GLY A N 1
ATOM 677 C CA . GLY A 1 91 ? -8.180 -1.554 -10.991 1.00 88.50 91 GLY A CA 1
ATOM 678 C C . GLY A 1 91 ? -8.675 -1.668 -9.548 1.00 88.50 91 GLY A C 1
ATOM 679 O O . GLY A 1 91 ? -9.798 -1.261 -9.252 1.00 88.50 91 GLY A O 1
ATOM 680 N N . ILE A 1 92 ? -7.824 -2.136 -8.630 1.00 85.62 92 ILE A N 1
ATOM 681 C CA . ILE A 1 92 ? -8.140 -2.199 -7.193 1.00 85.62 92 ILE A CA 1
ATOM 682 C C . ILE A 1 92 ? -8.432 -0.797 -6.643 1.00 85.62 92 ILE A C 1
ATOM 684 O O . ILE A 1 92 ? -9.412 -0.618 -5.920 1.00 85.62 92 ILE A O 1
ATOM 688 N N . GLY A 1 93 ? -7.634 0.208 -7.014 1.00 84.19 93 GLY A N 1
ATOM 689 C CA . GLY A 1 93 ? -7.848 1.600 -6.613 1.00 84.19 93 GLY A CA 1
ATOM 690 C C . GLY A 1 93 ? -9.207 2.143 -7.061 1.00 84.19 93 GLY A C 1
ATOM 691 O O . GLY A 1 93 ? -9.940 2.713 -6.254 1.00 84.19 93 GLY A O 1
ATOM 692 N N . VAL A 1 94 ? -9.594 1.907 -8.317 1.00 89.19 94 VAL A N 1
ATOM 693 C CA . VAL A 1 94 ? -10.908 2.309 -8.848 1.00 89.19 94 VAL A CA 1
ATOM 694 C C . VAL A 1 94 ? -12.041 1.582 -8.124 1.00 89.19 94 VAL A C 1
ATOM 696 O O . VAL A 1 94 ? -13.009 2.220 -7.709 1.00 89.19 94 VAL A O 1
ATOM 699 N N . VAL A 1 95 ? -11.917 0.271 -7.910 1.00 89.75 95 VAL A N 1
ATOM 700 C CA . VAL A 1 95 ? -12.914 -0.518 -7.169 1.00 89.75 95 VAL A CA 1
ATOM 701 C C . VAL A 1 95 ? -13.078 0.011 -5.741 1.00 89.75 95 VAL A C 1
ATOM 703 O O . VAL A 1 95 ? -14.205 0.202 -5.284 1.00 89.75 95 VAL A O 1
ATOM 706 N N . LEU A 1 96 ? -11.980 0.331 -5.051 1.00 84.12 96 LEU A N 1
ATOM 707 C CA . LEU A 1 96 ? -12.024 0.927 -3.714 1.00 84.12 96 LEU A CA 1
ATOM 708 C C . LEU A 1 96 ? -12.681 2.312 -3.712 1.00 84.12 96 LEU A C 1
ATOM 710 O O . LEU A 1 96 ? -13.455 2.609 -2.801 1.00 84.12 96 LEU A O 1
ATOM 714 N N . LEU A 1 97 ? -12.436 3.147 -4.726 1.00 85.88 97 LEU A N 1
ATOM 715 C CA . LEU A 1 97 ? -13.102 4.447 -4.861 1.00 85.88 97 LEU A CA 1
ATOM 716 C C . LEU A 1 97 ? -14.614 4.300 -5.071 1.00 85.88 97 LEU A C 1
ATOM 718 O O . LEU A 1 97 ? -15.383 5.054 -4.475 1.00 85.88 97 LEU A O 1
ATOM 722 N N . LEU A 1 98 ? -15.049 3.304 -5.847 1.00 87.75 98 LEU A N 1
ATOM 723 C CA . LEU A 1 98 ? -16.470 3.007 -6.058 1.00 87.75 98 LEU A CA 1
ATOM 724 C C . LEU A 1 98 ? -17.150 2.445 -4.803 1.00 87.75 98 LEU A C 1
ATOM 726 O O . LEU A 1 98 ? -18.316 2.743 -4.546 1.00 87.75 98 LEU A O 1
ATOM 730 N N . ILE A 1 99 ? -16.426 1.665 -3.999 1.00 86.00 99 ILE A N 1
ATOM 731 C CA . ILE A 1 99 ? -16.925 1.106 -2.735 1.00 86.00 99 ILE A CA 1
ATOM 732 C C . ILE A 1 99 ? -16.850 2.138 -1.592 1.00 86.00 99 ILE A C 1
ATOM 734 O O . ILE A 1 99 ? -17.612 2.048 -0.627 1.00 86.00 99 ILE A O 1
ATOM 738 N N . SER A 1 100 ? -16.007 3.170 -1.706 1.00 82.31 100 SER A N 1
ATOM 739 C CA . SER A 1 100 ? -15.867 4.254 -0.722 1.00 82.31 100 SER A CA 1
ATOM 740 C C . SER A 1 100 ? -17.200 4.859 -0.240 1.00 82.31 100 SER A C 1
ATOM 742 O O . SER A 1 100 ? -17.397 4.929 0.977 1.00 82.31 100 SER A O 1
ATOM 744 N N . PRO A 1 101 ? -18.154 5.262 -1.110 1.00 78.50 101 PRO A N 1
ATOM 745 C CA . PRO A 1 101 ? -19.445 5.783 -0.655 1.00 78.50 101 PRO A CA 1
ATOM 746 C C . PRO A 1 101 ? -20.276 4.750 0.120 1.00 78.50 101 PRO A C 1
ATOM 748 O O . PRO A 1 101 ? -21.006 5.125 1.037 1.00 78.50 101 PRO A O 1
ATOM 751 N N . LEU A 1 102 ? -20.150 3.457 -0.196 1.00 78.62 102 LEU A N 1
ATOM 752 C CA . LEU A 1 102 ? -20.856 2.384 0.506 1.00 78.62 102 LEU A CA 1
ATOM 753 C C . LEU A 1 102 ? -20.276 2.163 1.909 1.00 78.62 102 LEU A C 1
ATOM 755 O O . LEU A 1 102 ? -21.035 2.095 2.875 1.00 78.62 102 LEU A O 1
ATOM 759 N N . ILE A 1 103 ? -18.943 2.138 2.033 1.00 75.56 103 ILE A N 1
ATOM 760 C CA . ILE A 1 103 ? -18.257 2.039 3.331 1.00 75.56 103 ILE A CA 1
ATOM 761 C C . ILE A 1 103 ? -18.628 3.241 4.203 1.00 75.56 103 ILE A C 1
ATOM 763 O O . ILE A 1 103 ? -19.057 3.059 5.340 1.00 75.56 103 ILE A O 1
ATOM 767 N N . LYS A 1 104 ? -18.574 4.464 3.659 1.00 69.44 104 LYS A N 1
ATOM 768 C CA . LYS A 1 104 ? -18.978 5.678 4.389 1.00 69.44 104 LYS A CA 1
ATOM 769 C C . LYS A 1 104 ? -20.437 5.629 4.847 1.00 69.44 104 LYS A C 1
ATOM 771 O O . LYS A 1 104 ? -20.733 6.068 5.955 1.00 69.44 104 LYS A O 1
ATOM 776 N N . LYS A 1 105 ? -21.338 5.064 4.035 1.00 73.44 105 LYS A N 1
ATOM 777 C CA . LYS A 1 105 ? -22.748 4.873 4.406 1.00 73.44 105 LYS A CA 1
ATOM 778 C C . LYS A 1 105 ? -22.910 3.897 5.577 1.00 73.44 105 LYS A C 1
ATOM 780 O O . LYS A 1 105 ? -23.801 4.089 6.396 1.00 73.44 105 LYS A O 1
ATOM 785 N N . TRP A 1 106 ? -22.070 2.867 5.664 1.00 74.50 106 TRP A N 1
ATOM 786 C CA . TRP A 1 106 ? -22.129 1.854 6.726 1.00 74.50 106 TRP A CA 1
ATOM 787 C C . TRP A 1 106 ? -21.383 2.256 8.005 1.00 74.50 106 TRP A C 1
ATOM 789 O O . TRP A 1 106 ? -21.627 1.674 9.059 1.00 74.50 106 TRP A O 1
ATOM 799 N N . MET A 1 107 ? -20.530 3.281 7.950 1.00 66.69 107 MET A N 1
ATOM 800 C CA . MET A 1 107 ? -19.773 3.787 9.103 1.00 66.69 107 MET A CA 1
ATOM 801 C C . MET A 1 107 ? -20.599 4.620 10.106 1.00 66.69 107 MET A C 1
ATOM 803 O O . MET A 1 107 ? -20.007 5.187 11.019 1.00 66.69 107 MET A O 1
ATOM 807 N N . HIS A 1 108 ? -21.934 4.696 9.962 1.00 57.84 108 HIS A N 1
ATOM 808 C CA . HIS A 1 108 ? -22.903 5.265 10.925 1.00 57.84 108 HIS A CA 1
ATOM 809 C C . HIS A 1 108 ? -22.375 6.419 11.818 1.00 57.84 108 HIS A C 1
ATOM 811 O O . HIS A 1 108 ? -22.550 6.407 13.033 1.00 57.84 108 HIS A O 1
ATOM 817 N N . GLY A 1 109 ? -21.745 7.439 11.223 1.00 54.25 109 GLY A N 1
ATOM 818 C CA . GLY A 1 109 ? -21.394 8.682 11.921 1.00 54.25 109 GLY A CA 1
ATOM 819 C C . GLY A 1 109 ? -20.150 8.662 12.820 1.00 54.25 109 GLY A C 1
ATOM 820 O O . GLY A 1 109 ? -19.990 9.589 13.609 1.00 54.25 109 GLY A O 1
ATOM 821 N N . VAL A 1 110 ? -19.251 7.678 12.718 1.00 54.59 110 VAL A N 1
ATOM 822 C CA . VAL A 1 110 ? -17.968 7.745 13.445 1.00 54.59 110 VAL A CA 1
ATOM 823 C C . VAL A 1 110 ? -17.010 8.711 12.727 1.00 54.59 110 VAL A C 1
ATOM 825 O O . VAL A 1 110 ? -16.422 8.356 11.704 1.00 54.59 110 VAL A O 1
ATOM 828 N N . GLN A 1 111 ? -16.888 9.936 13.255 1.00 43.00 111 GLN A N 1
ATOM 829 C CA . GLN A 1 111 ? -15.814 10.899 12.948 1.00 43.00 111 GLN A CA 1
ATOM 830 C C . GLN A 1 111 ? -14.541 10.595 13.768 1.00 43.00 111 GLN A C 1
ATOM 832 O O . GLN A 1 111 ? -14.635 10.226 14.959 1.00 43.00 111 GLN A O 1
#

pLDDT: mean 73.09, std 13.9, range [39.91, 90.69]

Secondary structure (DSSP, 8-state):
-HHHHHHHHHHHHHHHHHHHHHHHHHHHS-TTTHHHHHHHHHHHHHHHHHHHHHHHHHHS----TT--S-HHHHHHHHHHHHHHHHHHHHHHHHHHHHHHHHHHHHTTT--

Sequence (111 aa):
WWLAGLYFIHSFAELCISPVGLSMITKLSIARVVGLMMGVWFLSISVAQYVAGVVAQVASVDTVGGQVTNLKVSLDTYAGVFWTIGLVSAGIGVVLLLISPLIKKWMHGVQ

Radius of gyration: 19.18 Å; chains: 1; bounding box: 47×30×50 Å

Foldseek 3Di:
DVVVVVVVVVVVVCVVCVVVVLVVLCLPDDPVCSVVSVVVVVVVVVVVVVVVVVLVVVLDDPDPDPDDPDPVVNVVSNVVSVVVVVVVVVVVVVVCVVCVVVVVVVVVDDD